Protein AF-A0A926Z5Y2-F1 (afdb_monomer_lite)

Organism: NCBI:txid2949581

Foldseek 3Di:
DEEEEEEQACVPCVVLVQVVVCVVCVVVVNNVYHYDYDVPPGQNADVSLLDPVNVVVVCVVPVVHAEYEYEHAPLVDPCSVVSQVVSQVVSQVVCCVPVVSSHHYHYDHDQAPSVLVVVVPDPDDDPPDDNVVRRVDDDPPVPPPD

Secondary structure (DSSP, 8-state):
-EEEEEES-HHHHHHHHHHHHHHHHHHTT-TT-EEEE--SS---SHHHHT-HHHHHHHHHHTTT-SEEEEEE--TT-TTHHHHHHHHHHHHHHHHHHHHTT-SEEEEEE-SS-HHHHHHHT-S---TT--HHHHHH----GGGG--

Structure (mmCIF, N/CA/C/O backbone):
data_AF-A0A926Z5Y2-F1
#
_entry.id   AF-A0A926Z5Y2-F1
#
loop_
_atom_site.group_PDB
_atom_site.id
_atom_site.type_symbol
_atom_site.label_atom_id
_atom_site.label_alt_id
_atom_site.label_comp_id
_atom_site.label_asym_id
_atom_site.label_entity_id
_atom_site.label_seq_id
_atom_site.pdbx_PDB_ins_code
_atom_site.Cartn_x
_atom_site.Cartn_y
_atom_site.Cartn_z
_atom_site.occupancy
_atom_site.B_iso_or_equiv
_atom_site.auth_seq_id
_atom_site.auth_comp_id
_atom_site.auth_asym_id
_atom_site.auth_atom_id
_atom_site.pdbx_PDB_model_num
ATOM 1 N N . MET A 1 1 ? -11.500 -7.508 8.741 1.00 94.62 1 MET A N 1
ATOM 2 C CA . MET A 1 1 ? -10.248 -6.752 8.590 1.00 94.62 1 MET A CA 1
ATOM 3 C C . MET A 1 1 ? -10.420 -5.817 7.415 1.00 94.62 1 MET A C 1
ATOM 5 O O . MET A 1 1 ? -10.716 -6.304 6.329 1.00 94.62 1 MET A O 1
ATOM 9 N N . ASN A 1 2 ? -10.301 -4.519 7.650 1.00 97.44 2 ASN A N 1
ATOM 10 C CA . ASN A 1 2 ? -10.403 -3.477 6.638 1.00 97.44 2 ASN A CA 1
ATOM 11 C C . ASN A 1 2 ? -8.996 -2.951 6.335 1.00 97.44 2 ASN A C 1
ATOM 13 O O . ASN A 1 2 ? -8.295 -2.514 7.249 1.00 97.44 2 ASN A O 1
ATOM 17 N N . VAL A 1 3 ? -8.593 -3.004 5.069 1.00 97.81 3 VAL A N 1
ATOM 18 C CA . VAL A 1 3 ? -7.285 -2.552 4.590 1.00 97.81 3 VAL A CA 1
ATOM 19 C C . VAL A 1 3 ? -7.502 -1.372 3.652 1.00 97.81 3 VAL A C 1
ATOM 21 O O . VAL A 1 3 ? -8.260 -1.489 2.689 1.00 97.81 3 VAL A O 1
ATOM 24 N N . LEU A 1 4 ? -6.850 -0.245 3.928 1.00 97.56 4 LEU A N 1
ATOM 25 C CA . LEU A 1 4 ? -6.824 0.905 3.031 1.00 97.56 4 LEU A CA 1
ATOM 26 C C . LEU A 1 4 ? -5.431 1.039 2.421 1.00 97.56 4 LEU A C 1
ATOM 28 O O . LEU A 1 4 ? -4.466 1.299 3.138 1.00 97.56 4 LEU A O 1
ATOM 32 N N . VAL A 1 5 ? -5.342 0.877 1.107 1.00 96.00 5 VAL A N 1
ATOM 33 C CA . VAL A 1 5 ? -4.116 1.065 0.329 1.00 96.00 5 VAL A CA 1
ATOM 34 C C . VAL A 1 5 ? -4.024 2.526 -0.090 1.00 96.00 5 VAL A C 1
ATOM 36 O O . VAL A 1 5 ? -4.969 3.063 -0.660 1.00 96.00 5 VAL A O 1
ATOM 39 N N . ILE A 1 6 ? -2.906 3.179 0.191 1.00 95.00 6 ILE A N 1
ATOM 40 C CA . ILE A 1 6 ? -2.631 4.570 -0.157 1.00 95.00 6 ILE A CA 1
ATOM 41 C C . ILE A 1 6 ? -1.551 4.542 -1.249 1.00 95.00 6 ILE A C 1
ATOM 43 O O . ILE A 1 6 ? -0.402 4.259 -0.924 1.00 95.00 6 ILE A O 1
ATOM 47 N N . PRO A 1 7 ? -1.902 4.754 -2.528 1.00 91.88 7 PRO A N 1
ATOM 48 C CA . PRO A 1 7 ? -0.930 4.845 -3.618 1.00 91.88 7 PRO A CA 1
ATOM 49 C C . PRO A 1 7 ? -0.296 6.235 -3.697 1.00 91.88 7 PRO A C 1
ATOM 51 O O . PRO A 1 7 ? -0.883 7.210 -3.220 1.00 91.88 7 PRO A O 1
ATOM 54 N N . GLU A 1 8 ? 0.846 6.355 -4.373 1.00 87.44 8 GLU A N 1
ATOM 55 C CA . GLU A 1 8 ? 1.390 7.664 -4.753 1.00 87.44 8 GLU A CA 1
ATOM 56 C C . GLU A 1 8 ? 0.481 8.406 -5.744 1.00 87.44 8 GLU A C 1
ATOM 58 O O . GLU A 1 8 ? 0.278 9.620 -5.613 1.00 87.44 8 GLU A O 1
ATOM 63 N N . ASP A 1 9 ? -0.114 7.680 -6.696 1.00 85.31 9 ASP A N 1
ATOM 64 C CA . ASP A 1 9 ? -1.089 8.210 -7.640 1.00 85.31 9 ASP A CA 1
ATOM 65 C C . ASP A 1 9 ? -2.129 7.153 -8.034 1.00 85.31 9 ASP A C 1
ATOM 67 O O . ASP A 1 9 ? -1.945 6.317 -8.918 1.00 85.31 9 ASP A O 1
ATOM 71 N N . PHE A 1 10 ? -3.301 7.222 -7.401 1.00 83.44 10 PHE A N 1
ATOM 72 C CA . PHE A 1 10 ? -4.352 6.227 -7.616 1.00 83.44 10 PHE A CA 1
ATOM 73 C C . PHE A 1 1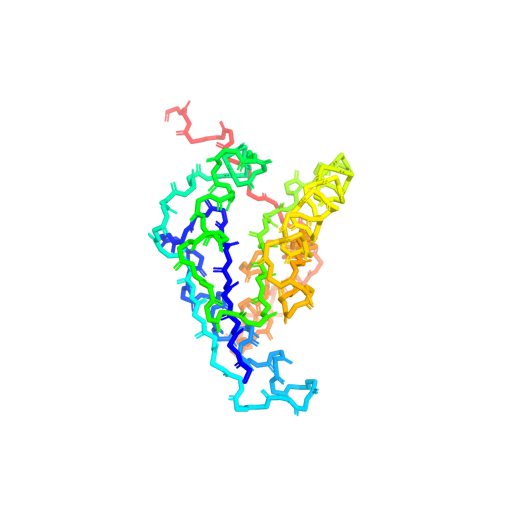0 ? -4.849 6.149 -9.067 1.00 83.44 10 PHE A C 1
ATOM 75 O O . PHE A 1 10 ?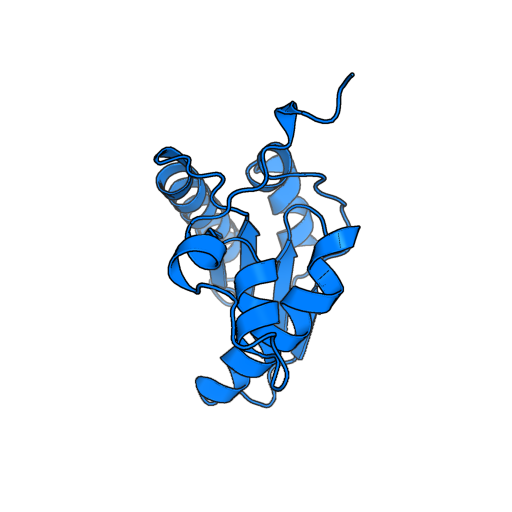 -5.436 5.132 -9.429 1.00 83.44 10 PHE A O 1
ATOM 82 N N . THR A 1 11 ? -4.670 7.189 -9.896 1.00 82.44 11 THR A N 1
ATOM 83 C CA . THR A 1 11 ? -5.182 7.177 -11.277 1.00 82.44 11 THR A CA 1
ATOM 84 C C . THR A 1 11 ? -4.574 6.064 -12.116 1.00 82.44 11 THR A C 1
ATOM 86 O O . THR A 1 11 ? -5.285 5.496 -12.943 1.00 82.44 11 THR A O 1
ATOM 89 N N . ASN A 1 12 ? -3.313 5.716 -11.861 1.00 75.25 12 ASN A N 1
ATOM 90 C CA . ASN A 1 12 ? -2.622 4.644 -12.570 1.00 75.25 12 ASN A CA 1
ATOM 91 C C . ASN A 1 12 ? -2.629 3.347 -11.749 1.00 75.25 12 ASN A C 1
ATOM 93 O O . ASN A 1 12 ? -2.878 2.269 -12.287 1.00 75.25 12 ASN A O 1
ATOM 97 N N . ASP A 1 13 ? -2.468 3.457 -10.428 1.00 80.94 13 ASP A N 1
ATOM 98 C CA . ASP A 1 13 ? -2.088 2.299 -9.614 1.00 80.94 13 ASP A CA 1
ATOM 99 C C . ASP A 1 13 ? -3.281 1.504 -9.075 1.00 80.94 13 ASP A C 1
ATOM 101 O O . ASP A 1 13 ? -3.153 0.324 -8.740 1.00 80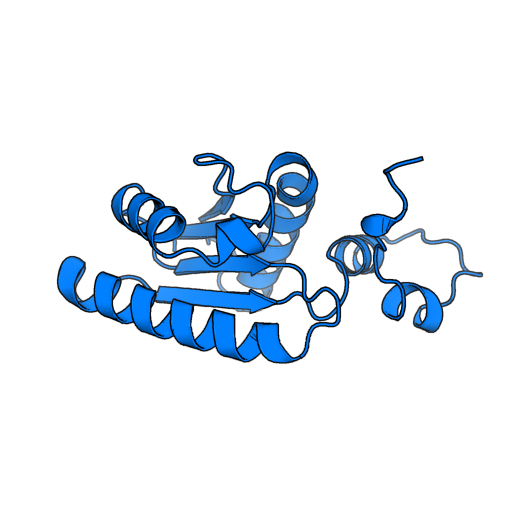.94 13 ASP A O 1
ATOM 105 N N . GLN A 1 14 ? -4.461 2.125 -8.959 1.00 81.69 14 GLN A N 1
ATOM 106 C CA . GLN A 1 14 ? -5.580 1.540 -8.205 1.00 81.69 14 GLN A CA 1
ATOM 107 C C . GLN A 1 14 ? -6.030 0.173 -8.739 1.00 81.69 14 GLN A C 1
ATOM 109 O O . GLN A 1 14 ? -6.327 -0.729 -7.953 1.00 81.69 14 GLN A O 1
ATOM 114 N N . ASN A 1 15 ? -6.038 0.009 -10.066 1.00 85.56 15 ASN A N 1
ATOM 115 C CA . ASN A 1 15 ? -6.509 -1.207 -10.729 1.00 85.56 15 ASN A CA 1
ATOM 116 C C . ASN A 1 15 ? -5.531 -2.375 -10.563 1.00 85.56 15 ASN A C 1
ATOM 118 O O . ASN A 1 15 ? -5.929 -3.528 -10.700 1.00 85.56 15 ASN A O 1
ATOM 122 N N . ALA A 1 16 ? -4.267 -2.081 -10.263 1.00 86.44 16 ALA A N 1
ATOM 123 C CA . ALA A 1 16 ? -3.235 -3.075 -10.020 1.00 86.44 16 ALA A CA 1
ATOM 124 C C . ALA A 1 16 ? -3.086 -3.375 -8.526 1.00 86.44 16 ALA A C 1
ATOM 126 O O . ALA A 1 16 ? -3.091 -4.536 -8.117 1.00 86.44 16 ALA A O 1
ATOM 127 N N . LEU A 1 17 ? -3.015 -2.336 -7.690 1.00 89.38 17 LEU A N 1
ATOM 128 C CA . LEU A 1 17 ? -2.795 -2.487 -6.255 1.00 89.38 17 LEU A CA 1
ATOM 129 C C . LEU A 1 17 ? -3.922 -3.251 -5.572 1.00 89.38 17 LEU A C 1
ATOM 131 O O . LEU A 1 17 ? -3.643 -4.127 -4.758 1.00 89.38 17 LEU A O 1
ATOM 135 N N . GLN A 1 18 ? -5.185 -2.957 -5.890 1.00 93.12 18 GLN A N 1
ATOM 136 C CA . GLN A 1 18 ? -6.295 -3.635 -5.225 1.00 93.12 18 GLN A CA 1
ATOM 137 C C . GLN A 1 18 ? -6.243 -5.167 -5.385 1.00 93.12 18 GLN A C 1
ATOM 139 O O . GLN A 1 18 ? -6.167 -5.841 -4.354 1.00 93.12 18 GLN A O 1
ATOM 144 N N . PRO A 1 19 ? -6.227 -5.744 -6.606 1.00 92.62 19 PRO A N 1
ATOM 145 C CA . PRO A 1 19 ? -6.208 -7.198 -6.762 1.00 92.62 19 PRO A CA 1
ATOM 146 C C . PRO A 1 19 ? -4.931 -7.842 -6.210 1.00 92.62 19 PRO A C 1
ATOM 148 O O . PRO A 1 19 ? -4.993 -8.946 -5.667 1.00 92.62 19 PRO A O 1
ATOM 151 N N . ILE A 1 20 ? -3.779 -7.164 -6.288 1.00 91.12 20 ILE A N 1
ATOM 152 C CA . ILE A 1 20 ? -2.532 -7.689 -5.716 1.00 91.12 20 ILE A CA 1
ATOM 153 C C . ILE A 1 20 ? -2.634 -7.778 -4.192 1.00 91.12 20 ILE A C 1
ATOM 155 O O . ILE A 1 20 ? -2.346 -8.827 -3.614 1.00 91.12 20 ILE A O 1
ATOM 159 N N . ILE A 1 21 ? -3.083 -6.710 -3.531 1.00 93.62 21 ILE A N 1
ATOM 160 C CA . ILE A 1 21 ? -3.223 -6.709 -2.076 1.00 93.62 21 ILE A CA 1
ATOM 161 C C . ILE A 1 21 ? -4.311 -7.694 -1.637 1.00 93.62 21 ILE A C 1
ATOM 163 O O . ILE A 1 21 ? -4.109 -8.405 -0.658 1.00 93.62 21 ILE A O 1
ATOM 167 N N . GLU A 1 22 ? -5.420 -7.832 -2.366 1.00 95.69 22 GLU A N 1
ATOM 168 C CA .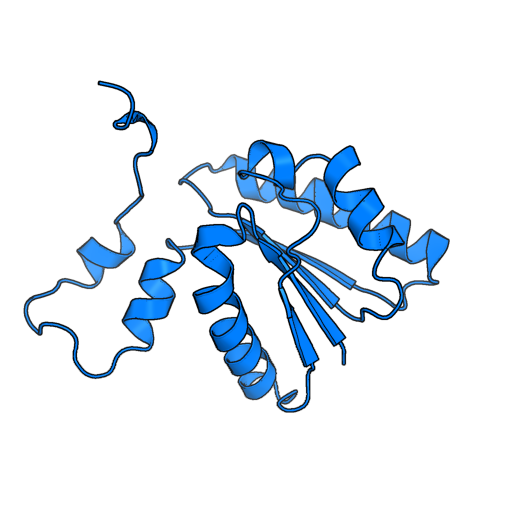 GLU A 1 22 ? -6.427 -8.871 -2.097 1.00 95.69 22 GLU A CA 1
ATOM 169 C C . GLU A 1 22 ? -5.823 -10.284 -2.150 1.00 95.69 22 GLU A C 1
ATOM 171 O O . GLU A 1 22 ? -6.023 -11.079 -1.223 1.00 95.69 22 GLU A O 1
ATOM 176 N N . ALA A 1 23 ? -5.016 -10.581 -3.174 1.00 94.19 23 ALA A N 1
ATOM 177 C CA . ALA A 1 23 ? -4.310 -11.854 -3.295 1.00 94.19 23 ALA A CA 1
ATOM 178 C C . ALA A 1 23 ? -3.285 -12.068 -2.164 1.00 94.19 23 ALA A C 1
ATOM 180 O O . ALA A 1 23 ? -3.204 -13.165 -1.605 1.00 94.19 23 ALA A O 1
ATOM 181 N N . MET A 1 24 ? -2.546 -11.025 -1.768 1.00 93.31 24 MET A N 1
ATOM 182 C CA . MET A 1 24 ? -1.627 -11.074 -0.624 1.00 93.31 24 MET A CA 1
ATOM 183 C C . MET A 1 24 ? -2.368 -11.332 0.690 1.00 93.31 24 MET A C 1
ATOM 185 O O . MET A 1 24 ? -1.949 -12.172 1.481 1.00 93.31 24 MET A O 1
ATOM 189 N N . MET A 1 25 ? -3.499 -10.661 0.929 1.00 96.56 25 MET A N 1
ATOM 190 C CA . MET A 1 25 ? -4.306 -10.897 2.127 1.00 96.56 25 MET A CA 1
ATOM 191 C C . MET A 1 25 ? -4.830 -12.337 2.163 1.00 96.56 25 MET A C 1
ATOM 193 O O . MET A 1 25 ? -4.825 -12.968 3.222 1.00 96.56 25 MET A O 1
ATOM 197 N N . ALA A 1 26 ? -5.247 -12.887 1.021 1.00 96.75 26 ALA A N 1
ATOM 198 C CA . ALA A 1 26 ? -5.645 -14.285 0.923 1.00 96.75 26 ALA A CA 1
ATOM 199 C C . ALA A 1 26 ? -4.488 -15.246 1.241 1.00 96.75 26 ALA A C 1
ATOM 201 O O . ALA A 1 26 ? -4.685 -16.175 2.029 1.00 96.75 26 ALA A O 1
ATOM 202 N N . SER A 1 27 ? -3.286 -15.000 0.706 1.00 96.25 27 SER A N 1
ATOM 203 C CA . SER A 1 27 ? -2.119 -15.871 0.912 1.00 96.25 27 SER A CA 1
ATOM 204 C C . SER A 1 27 ? -1.641 -15.908 2.368 1.00 96.25 27 SER A C 1
ATOM 206 O O . SER A 1 27 ? -1.210 -16.958 2.839 1.00 96.25 27 SER A O 1
ATOM 208 N N . ILE A 1 28 ? -1.809 -14.815 3.123 1.00 96.12 28 ILE A N 1
ATOM 209 C CA . ILE A 1 28 ? -1.504 -14.759 4.566 1.00 96.12 28 ILE A CA 1
ATOM 210 C C . ILE A 1 28 ? -2.672 -15.222 5.462 1.00 96.12 28 ILE A C 1
ATOM 212 O O . ILE A 1 28 ? -2.700 -14.946 6.664 1.00 96.12 28 ILE A O 1
ATOM 216 N N . GLY A 1 29 ? -3.671 -15.908 4.897 1.00 97.19 29 GLY A N 1
ATOM 217 C CA . GLY A 1 29 ? -4.787 -16.490 5.650 1.00 97.19 29 GLY A CA 1
ATOM 218 C C . GLY A 1 29 ? -5.888 -15.496 6.036 1.00 97.19 29 GLY A C 1
ATOM 219 O O . GLY A 1 29 ? -6.676 -15.759 6.949 1.00 97.19 29 GLY A O 1
ATOM 220 N N . LYS A 1 30 ? -5.980 -14.349 5.352 1.00 97.56 30 LYS A N 1
ATOM 221 C CA . LYS A 1 30 ? -7.032 -13.330 5.522 1.00 97.56 30 LYS A CA 1
ATOM 222 C C . LYS A 1 30 ? -7.846 -13.109 4.230 1.00 97.56 30 LYS A C 1
ATOM 224 O O . LYS A 1 30 ? -8.067 -11.961 3.849 1.00 97.56 30 LYS A O 1
ATOM 229 N N . PRO A 1 31 ? -8.403 -14.157 3.590 1.00 97.06 31 PRO A N 1
ATOM 230 C CA . PRO A 1 31 ? -9.105 -14.035 2.302 1.00 97.06 31 PRO A CA 1
ATOM 231 C C . PRO A 1 31 ? -10.398 -13.204 2.356 1.00 97.06 31 PRO A C 1
ATOM 233 O O . PRO A 1 31 ? -10.947 -12.844 1.325 1.00 97.06 31 PRO A O 1
ATOM 236 N N . LYS A 1 32 ? -10.911 -12.907 3.558 1.00 97.44 32 LYS A N 1
ATOM 237 C CA . LYS A 1 32 ? -12.100 -12.063 3.776 1.00 97.44 32 LYS A CA 1
ATOM 238 C C . LYS A 1 32 ? -11.747 -10.611 4.129 1.00 97.44 32 LYS A C 1
ATOM 240 O O . LYS A 1 32 ? -12.604 -9.884 4.636 1.00 97.44 32 LYS A O 1
ATOM 245 N N . ALA A 1 33 ? -10.484 -10.205 3.982 1.00 97.75 33 ALA A N 1
ATOM 246 C CA . ALA A 1 33 ? -10.095 -8.815 4.181 1.00 97.75 33 ALA A CA 1
ATOM 247 C C . ALA A 1 33 ? -10.785 -7.927 3.135 1.00 97.75 33 ALA A C 1
ATOM 249 O O . ALA A 1 33 ? -10.835 -8.271 1.960 1.00 97.75 33 ALA A O 1
ATOM 250 N N . LYS A 1 34 ? -11.328 -6.788 3.569 1.00 97.69 34 LYS A N 1
ATOM 251 C CA . LYS A 1 34 ? -11.905 -5.784 2.673 1.00 97.69 34 LYS A CA 1
ATOM 252 C C . LYS A 1 34 ? -10.802 -4.807 2.299 1.00 97.69 34 LYS A C 1
ATOM 254 O O . LYS A 1 34 ? -10.410 -4.002 3.144 1.00 97.69 34 LYS A O 1
ATOM 259 N N . VAL A 1 35 ? -10.294 -4.911 1.079 1.00 97.19 35 VAL A N 1
ATOM 260 C CA . VAL A 1 35 ? -9.260 -4.019 0.550 1.00 97.19 35 VAL A CA 1
ATOM 261 C C . VAL A 1 35 ? -9.937 -2.870 -0.189 1.00 97.19 35 VAL A C 1
ATOM 263 O O . VAL A 1 35 ? -10.874 -3.078 -0.954 1.00 97.19 35 VAL A O 1
ATOM 266 N N . LYS A 1 36 ? -9.487 -1.644 0.066 1.00 96.50 36 LYS A N 1
ATOM 267 C CA . LYS A 1 36 ? -9.923 -0.448 -0.656 1.00 96.50 36 LYS A CA 1
ATOM 268 C C . LYS A 1 36 ? -8.712 0.415 -0.977 1.00 96.50 36 LYS A C 1
ATOM 270 O O . LYS A 1 36 ? -7.832 0.561 -0.136 1.00 96.50 36 LYS A O 1
ATOM 275 N N . VAL A 1 37 ? -8.693 1.025 -2.155 1.00 95.25 37 VAL A N 1
ATOM 276 C CA . VAL A 1 37 ? -7.687 2.029 -2.521 1.00 95.25 37 VAL A CA 1
ATOM 277 C C . VAL A 1 37 ? -8.172 3.421 -2.107 1.00 95.25 37 VAL A C 1
ATOM 279 O O . VAL A 1 37 ? -9.348 3.762 -2.257 1.00 95.25 37 VAL A O 1
ATOM 282 N N . CYS A 1 38 ? -7.276 4.223 -1.542 1.00 94.62 38 CYS A N 1
ATOM 283 C CA . CYS A 1 38 ? -7.512 5.613 -1.195 1.00 94.62 38 CYS A CA 1
ATOM 284 C C . CYS A 1 38 ? -7.459 6.470 -2.463 1.00 94.62 38 CYS A C 1
ATOM 286 O O . CYS A 1 38 ? -6.394 6.673 -3.039 1.00 94.62 38 CYS A O 1
ATOM 288 N N . THR A 1 39 ? -8.613 6.991 -2.872 1.00 91.62 39 THR A N 1
ATOM 289 C CA . THR A 1 39 ? -8.761 7.856 -4.055 1.00 91.62 39 THR A CA 1
ATOM 290 C C . THR A 1 39 ? -8.943 9.335 -3.698 1.00 91.62 39 THR A C 1
ATOM 292 O O . THR A 1 39 ? -9.055 10.179 -4.580 1.00 91.62 39 THR A O 1
ATOM 295 N N . ASP A 1 40 ? -9.020 9.665 -2.405 1.00 88.81 40 ASP A N 1
ATOM 296 C CA . ASP A 1 40 ? -9.189 11.035 -1.916 1.00 88.81 40 ASP A CA 1
ATOM 297 C C . ASP A 1 40 ? -8.491 11.209 -0.550 1.00 88.81 40 ASP A C 1
ATOM 299 O O . ASP A 1 40 ? -8.892 10.542 0.421 1.00 88.81 40 ASP A O 1
ATOM 303 N N . PRO A 1 41 ? -7.476 12.095 -0.451 1.00 88.12 41 PRO A N 1
ATOM 304 C CA . PRO A 1 41 ? -6.998 13.025 -1.479 1.00 88.12 41 PRO A CA 1
ATOM 305 C C . PRO A 1 41 ? -6.123 12.352 -2.542 1.00 88.12 41 PRO A C 1
ATOM 307 O O . PRO A 1 41 ? -5.490 11.328 -2.288 1.00 88.12 41 PRO A O 1
ATOM 310 N N . ARG A 1 42 ? -6.033 12.975 -3.724 1.00 87.62 42 ARG A N 1
ATOM 311 C CA . ARG A 1 42 ? -4.983 12.650 -4.697 1.00 87.62 42 ARG A CA 1
ATOM 312 C C . ARG A 1 42 ? -3.643 13.143 -4.155 1.00 87.62 42 ARG A C 1
ATOM 314 O O . ARG A 1 42 ? -3.498 14.337 -3.891 1.00 87.62 42 ARG A O 1
ATOM 321 N N . LEU A 1 43 ? -2.685 12.233 -3.987 1.00 88.00 43 LEU A N 1
ATOM 322 C CA . LEU A 1 43 ? -1.331 12.579 -3.555 1.00 88.00 43 LEU A CA 1
ATOM 323 C C . LEU A 1 43 ? -0.527 13.133 -4.738 1.00 88.00 43 LEU A C 1
ATOM 325 O O . LEU A 1 43 ? -0.008 14.237 -4.629 1.00 88.00 43 LEU A O 1
ATOM 329 N N . GLY A 1 44 ? -0.545 12.467 -5.895 1.00 81.19 44 GLY A N 1
ATOM 330 C CA . GLY A 1 44 ? 0.075 12.986 -7.121 1.00 81.19 44 GLY A CA 1
ATOM 331 C C . GLY A 1 44 ? 1.594 12.815 -7.138 1.00 81.19 44 GLY A C 1
ATOM 332 O O . GLY A 1 44 ? 2.302 13.672 -7.663 1.00 81.19 44 GLY A O 1
ATOM 333 N N . GLY A 1 45 ? 2.083 11.736 -6.523 1.00 85.19 45 GLY A N 1
ATOM 334 C CA . GLY A 1 45 ? 3.487 11.333 -6.521 1.00 85.19 45 GLY A CA 1
ATOM 335 C C . GLY A 1 45 ? 4.089 11.175 -5.125 1.00 85.19 45 GLY A C 1
ATOM 336 O O . GLY A 1 45 ? 3.556 11.656 -4.116 1.00 85.19 45 GLY A O 1
ATOM 337 N N . VAL A 1 46 ? 5.253 10.520 -5.081 1.00 84.94 46 VAL A N 1
ATOM 338 C CA . VAL A 1 46 ? 5.985 10.193 -3.847 1.00 84.94 46 VAL A CA 1
ATOM 339 C C . VAL A 1 46 ? 6.177 11.403 -2.934 1.00 84.94 46 VAL A C 1
ATOM 341 O O . VAL A 1 46 ? 5.943 11.311 -1.731 1.00 84.94 46 VAL A O 1
ATOM 344 N N . GLU A 1 47 ? 6.597 12.552 -3.472 1.00 85.94 47 GLU A N 1
ATOM 345 C CA . GLU A 1 47 ? 6.903 13.732 -2.649 1.00 85.94 47 GLU A CA 1
ATOM 346 C C . GLU A 1 47 ? 5.703 14.210 -1.832 1.00 85.94 47 GLU A C 1
ATOM 348 O O . GLU A 1 47 ? 5.863 14.770 -0.750 1.00 85.94 47 GLU A O 1
ATOM 353 N N . GLN A 1 48 ? 4.491 14.001 -2.343 1.00 89.44 48 GLN A N 1
ATOM 354 C CA . GLN A 1 48 ? 3.260 14.316 -1.629 1.00 89.44 48 GLN A CA 1
ATOM 355 C C . GLN A 1 48 ? 2.849 13.167 -0.708 1.00 89.44 48 GLN A C 1
ATOM 357 O O . GLN A 1 48 ? 2.374 13.416 0.396 1.00 89.44 48 GLN A O 1
ATOM 362 N N . ALA A 1 49 ? 3.079 11.920 -1.120 1.00 90.06 49 ALA A N 1
ATOM 363 C CA . ALA A 1 49 ? 2.806 10.730 -0.322 1.00 90.06 49 ALA A CA 1
ATOM 364 C C . ALA A 1 49 ? 3.655 10.639 0.959 1.00 90.06 49 ALA A C 1
ATOM 366 O O . ALA A 1 49 ? 3.219 10.068 1.957 1.00 90.06 49 ALA A O 1
ATOM 367 N N . LEU A 1 50 ? 4.843 11.249 0.965 1.00 91.75 50 LEU A N 1
ATOM 368 C CA . LEU A 1 50 ? 5.726 11.290 2.133 1.00 91.75 50 LEU A CA 1
ATOM 369 C C . LEU A 1 50 ? 5.418 12.438 3.111 1.00 91.75 50 LEU A C 1
ATOM 371 O O . LEU A 1 50 ? 5.955 12.471 4.221 1.00 91.75 50 LEU A O 1
ATOM 375 N N . LYS A 1 51 ? 4.549 13.381 2.731 1.00 93.88 51 LYS A N 1
ATOM 376 C CA . LYS A 1 51 ? 4.215 14.557 3.542 1.00 93.88 51 LYS A CA 1
ATOM 377 C C . LYS A 1 51 ? 3.199 14.225 4.625 1.00 93.88 51 LYS A C 1
ATOM 379 O O . LYS A 1 51 ? 2.092 13.753 4.358 1.00 93.88 51 LYS A O 1
ATOM 384 N N . TRP A 1 52 ? 3.540 14.542 5.871 1.00 95.88 52 TRP A N 1
ATOM 385 C CA . TRP A 1 52 ? 2.672 14.274 7.018 1.00 95.88 52 TRP A CA 1
ATOM 386 C C . TRP A 1 52 ? 1.320 14.990 6.910 1.00 95.88 52 TRP A C 1
ATOM 388 O O . TRP A 1 52 ? 0.282 14.398 7.188 1.00 95.88 52 TRP A O 1
ATOM 398 N N . GLU A 1 53 ? 1.325 16.236 6.445 1.00 95.31 53 GLU A N 1
ATOM 399 C CA . GLU A 1 53 ? 0.138 17.059 6.213 1.00 95.31 53 GLU A CA 1
ATOM 400 C C . GLU A 1 53 ? -0.817 16.475 5.160 1.00 95.31 53 GLU A C 1
ATOM 402 O O . GLU A 1 53 ? -1.986 16.854 5.115 1.00 95.31 53 GLU A O 1
ATOM 407 N N . LYS A 1 54 ? -0.343 15.537 4.330 1.00 95.38 54 LYS A N 1
ATOM 408 C CA . LYS A 1 54 ? -1.171 14.785 3.380 1.00 95.38 54 LYS A CA 1
ATOM 409 C C . LYS A 1 54 ? -1.666 13.465 3.961 1.00 95.38 54 LYS A C 1
ATOM 411 O O . LYS A 1 54 ? -2.814 13.095 3.727 1.00 95.38 54 LYS A O 1
ATOM 416 N N . ILE A 1 55 ? -0.836 12.781 4.747 1.00 95.88 55 ILE A N 1
ATOM 417 C CA . ILE A 1 55 ? -1.168 11.483 5.348 1.00 95.88 55 ILE A CA 1
ATOM 418 C C . ILE A 1 55 ? -2.123 11.619 6.534 1.00 95.88 55 ILE A C 1
ATOM 420 O O . ILE A 1 55 ? -3.102 10.881 6.611 1.00 95.88 55 ILE A O 1
ATOM 424 N N . GLN A 1 56 ? -1.890 12.566 7.444 1.00 96.06 56 GLN A N 1
ATOM 425 C CA . GLN A 1 56 ? -2.702 12.707 8.656 1.00 96.06 56 GLN A CA 1
ATOM 426 C C . GLN A 1 56 ? -4.210 12.843 8.359 1.00 96.06 56 GLN A C 1
ATOM 428 O O . GLN A 1 56 ? -4.985 12.098 8.963 1.00 96.06 56 GLN A O 1
ATOM 433 N N . PRO A 1 57 ? -4.659 13.685 7.403 1.00 95.62 57 PRO A N 1
ATOM 434 C CA . PRO A 1 57 ? -6.081 13.780 7.070 1.00 95.62 57 PRO A CA 1
ATOM 435 C C . PRO A 1 57 ? -6.698 12.463 6.574 1.00 95.62 57 PRO A C 1
ATOM 437 O O . PRO A 1 57 ? -7.880 12.216 6.810 1.00 95.62 57 PRO A O 1
ATOM 440 N N . ILE A 1 58 ? -5.918 11.597 5.913 1.00 95.69 58 ILE A N 1
ATOM 441 C CA . ILE A 1 58 ? -6.368 10.259 5.491 1.00 95.69 58 ILE A CA 1
ATOM 442 C C . ILE A 1 58 ? -6.610 9.389 6.725 1.00 95.69 58 ILE A C 1
ATOM 444 O O . ILE A 1 58 ? -7.677 8.791 6.866 1.00 95.69 58 ILE A O 1
ATOM 448 N N . LEU A 1 59 ? -5.652 9.357 7.653 1.00 95.31 59 LEU A N 1
ATOM 449 C CA . LEU A 1 59 ? -5.775 8.587 8.895 1.00 95.31 59 LEU A CA 1
ATOM 450 C C . LEU A 1 59 ? -6.969 9.048 9.742 1.00 95.31 59 LEU A C 1
ATOM 452 O O . LEU A 1 59 ? -7.627 8.234 10.390 1.00 95.31 59 LEU A O 1
ATOM 456 N N . ASP A 1 60 ? -7.271 10.345 9.711 1.00 93.69 60 ASP A N 1
ATOM 457 C CA . ASP A 1 60 ? -8.436 10.926 10.375 1.00 93.69 60 ASP A CA 1
ATOM 458 C C . ASP A 1 60 ? -9.758 10.541 9.718 1.00 93.69 60 ASP A C 1
ATOM 460 O O . ASP A 1 60 ? -10.721 10.186 10.401 1.00 93.69 60 ASP A O 1
ATOM 464 N N . ARG A 1 61 ? -9.805 10.586 8.387 1.00 93.81 61 ARG A N 1
ATOM 465 C CA . ARG A 1 61 ? -11.016 10.313 7.612 1.00 93.81 61 ARG A CA 1
ATOM 466 C C . ARG A 1 61 ? -11.444 8.848 7.687 1.00 93.81 61 ARG A C 1
ATOM 468 O O . ARG A 1 61 ? -12.638 8.563 7.738 1.00 93.81 61 ARG A O 1
ATOM 475 N N . TYR A 1 62 ? -10.495 7.915 7.691 1.00 91.81 62 TYR A N 1
ATOM 476 C CA . TYR A 1 62 ? -10.768 6.481 7.562 1.00 91.81 62 TYR A CA 1
ATOM 477 C C . TYR A 1 62 ? -10.632 5.721 8.894 1.00 91.81 62 TYR A C 1
ATOM 479 O O . TYR A 1 62 ? -9.927 4.720 9.001 1.00 91.81 62 TYR A O 1
ATOM 487 N N . ASN A 1 63 ? -11.355 6.161 9.925 1.00 84.12 63 ASN A N 1
ATOM 488 C CA . ASN A 1 63 ? -11.236 5.640 11.296 1.00 84.12 63 ASN A CA 1
ATOM 489 C C . ASN A 1 63 ? -11.657 4.162 11.507 1.00 84.12 63 ASN A C 1
ATOM 491 O O . ASN A 1 63 ? -11.307 3.574 12.531 1.00 84.12 63 ASN A O 1
ATOM 495 N N . MET A 1 64 ? -12.369 3.542 10.555 1.00 90.44 64 MET A N 1
ATOM 496 C CA . MET A 1 64 ? -12.784 2.124 10.593 1.00 90.44 64 MET A CA 1
ATOM 497 C C . MET A 1 64 ? -11.781 1.159 9.936 1.00 90.44 64 MET A C 1
ATOM 499 O O . MET A 1 64 ? -12.048 -0.041 9.829 1.00 90.44 64 MET A O 1
ATOM 503 N N . VAL A 1 65 ? -10.641 1.661 9.467 1.00 95.56 65 VAL A N 1
ATOM 504 C CA . VAL A 1 65 ? -9.565 0.847 8.888 1.00 95.56 65 VAL A CA 1
ATOM 505 C C . VAL A 1 65 ? -8.805 0.124 9.998 1.00 95.56 65 VAL A C 1
ATOM 507 O O . VAL A 1 65 ? -8.658 0.660 11.091 1.00 95.56 65 VAL A O 1
ATOM 510 N N . ASP A 1 66 ? -8.350 -1.099 9.734 1.00 96.25 66 ASP A N 1
ATOM 511 C CA . ASP A 1 66 ? -7.479 -1.850 10.647 1.00 96.25 66 ASP A CA 1
ATOM 512 C C . ASP A 1 66 ? -6.009 -1.738 10.210 1.00 96.25 66 ASP A C 1
ATOM 514 O O . ASP A 1 66 ? -5.115 -1.655 11.051 1.00 96.25 66 ASP A O 1
ATOM 518 N N . ILE A 1 67 ? -5.757 -1.704 8.895 1.00 97.00 67 ILE A N 1
ATOM 519 C CA . ILE A 1 67 ? -4.421 -1.553 8.306 1.00 97.00 67 ILE A CA 1
ATOM 520 C C . ILE A 1 67 ? -4.448 -0.476 7.223 1.00 97.00 67 ILE A C 1
ATOM 522 O O . ILE A 1 67 ? -5.159 -0.600 6.229 1.00 97.00 67 ILE A O 1
ATOM 526 N N . PHE A 1 68 ? -3.628 0.550 7.400 1.00 97.44 68 PHE A N 1
ATOM 527 C CA . PHE A 1 68 ? -3.240 1.482 6.353 1.00 97.44 68 PHE A CA 1
ATOM 528 C C . PHE A 1 68 ? -1.946 0.985 5.713 1.00 97.44 68 PHE A C 1
ATOM 530 O O . PHE A 1 68 ? -0.968 0.745 6.423 1.00 97.44 68 PHE A O 1
ATOM 537 N N . LEU A 1 69 ? -1.945 0.833 4.392 1.00 96.50 69 LEU A N 1
ATOM 538 C CA . LEU A 1 69 ? -0.786 0.409 3.616 1.00 96.50 69 LEU A CA 1
ATOM 539 C C . LEU A 1 69 ? -0.417 1.513 2.625 1.00 96.50 69 LEU A C 1
ATOM 541 O O . LEU A 1 69 ? -1.094 1.675 1.616 1.00 96.50 69 LEU A O 1
ATOM 545 N N . LEU A 1 70 ? 0.631 2.278 2.917 1.00 95.25 70 LEU A N 1
ATOM 546 C CA . LEU A 1 70 ? 1.217 3.223 1.972 1.00 95.25 70 LEU A CA 1
ATOM 547 C C . LEU A 1 70 ? 2.147 2.461 1.024 1.00 95.25 70 LEU A C 1
ATOM 549 O O . LEU A 1 70 ? 3.138 1.883 1.470 1.00 95.25 70 LEU A O 1
ATOM 553 N N . CYS A 1 71 ? 1.820 2.477 -0.265 1.00 90.56 71 CYS A N 1
ATOM 554 C CA . CYS A 1 71 ? 2.641 1.928 -1.337 1.00 90.56 71 CYS A CA 1
ATOM 555 C C . CYS A 1 71 ? 3.207 3.092 -2.148 1.00 90.56 71 CYS A C 1
ATOM 557 O O . CYS A 1 71 ? 2.448 3.866 -2.728 1.00 90.56 71 CYS A O 1
ATOM 559 N N . VAL A 1 72 ? 4.530 3.210 -2.172 1.00 87.50 72 VAL A N 1
ATOM 560 C CA . VAL A 1 72 ? 5.243 4.162 -3.033 1.00 87.50 72 VAL A CA 1
ATOM 561 C C . VAL A 1 72 ? 6.191 3.405 -3.947 1.00 87.50 72 VA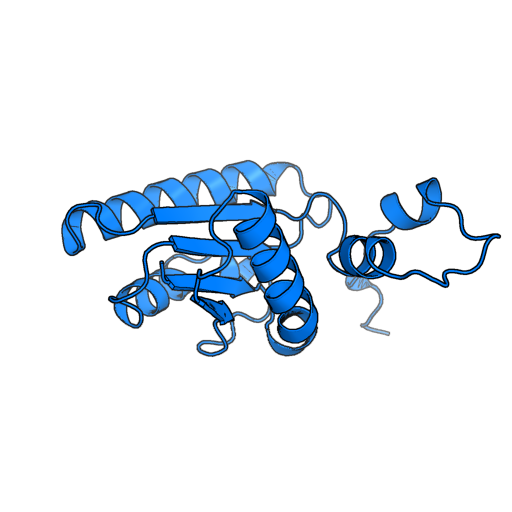L A C 1
ATOM 563 O O . VAL A 1 72 ? 6.690 2.340 -3.569 1.00 87.50 72 VAL A O 1
ATOM 566 N N . ASP A 1 73 ? 6.512 3.964 -5.105 1.00 79.19 73 ASP A N 1
ATOM 567 C CA . ASP A 1 73 ? 7.601 3.415 -5.905 1.00 79.19 73 ASP A CA 1
ATOM 568 C C . ASP A 1 73 ? 8.932 3.600 -5.159 1.00 79.19 73 ASP A C 1
ATOM 570 O O . ASP A 1 73 ? 9.039 4.372 -4.198 1.00 79.19 73 ASP A O 1
ATOM 574 N N . ARG A 1 74 ? 9.970 2.832 -5.504 1.00 73.00 74 ARG A N 1
ATOM 575 C CA . ARG A 1 74 ? 11.312 3.031 -4.919 1.00 73.00 74 ARG A CA 1
ATOM 576 C C . ARG A 1 74 ? 12.114 4.084 -5.683 1.00 73.00 74 ARG A C 1
ATOM 578 O O . ARG A 1 74 ? 13.011 4.688 -5.093 1.00 73.00 74 ARG A O 1
ATOM 585 N N . ASP A 1 75 ? 11.833 4.267 -6.974 1.00 73.44 75 ASP A N 1
ATOM 586 C CA . ASP A 1 75 ? 12.582 5.112 -7.923 1.00 73.44 75 ASP A CA 1
ATOM 587 C C . ASP A 1 75 ? 14.107 4.908 -7.865 1.00 73.44 75 ASP A C 1
ATOM 589 O O . ASP A 1 75 ? 14.886 5.839 -8.059 1.00 73.44 75 ASP A O 1
ATOM 593 N N . GLY A 1 76 ? 14.562 3.722 -7.447 1.00 67.19 76 GLY A N 1
ATOM 594 C CA . GLY A 1 76 ? 15.976 3.456 -7.177 1.00 67.19 76 GLY A CA 1
ATOM 595 C C . GLY A 1 76 ? 16.623 4.307 -6.065 1.00 67.19 76 GLY A C 1
ATOM 596 O O . GLY A 1 76 ? 17.829 4.181 -5.859 1.00 67.19 76 GLY A O 1
ATOM 597 N N . LYS A 1 77 ? 15.883 5.138 -5.310 1.00 77.62 77 LYS A N 1
ATOM 598 C CA . LYS A 1 77 ? 16.446 6.054 -4.297 1.00 77.62 77 LYS A CA 1
ATOM 599 C C . LYS A 1 77 ? 16.731 5.331 -2.971 1.00 77.62 77 LYS A C 1
ATOM 601 O O . LYS A 1 77 ? 15.791 4.900 -2.298 1.00 77.62 77 LYS A O 1
ATOM 606 N N . PRO A 1 78 ? 17.997 5.230 -2.512 1.00 74.25 78 PRO A N 1
ATOM 607 C CA . PRO A 1 78 ? 18.321 4.545 -1.255 1.00 74.25 78 PRO A CA 1
ATOM 608 C C . PRO A 1 78 ? 17.722 5.212 -0.006 1.00 74.25 78 PRO A C 1
ATOM 610 O O . PRO A 1 78 ? 17.408 4.517 0.958 1.00 74.25 78 PRO A O 1
ATOM 613 N N . SER A 1 79 ? 17.522 6.537 -0.024 1.00 83.44 79 SER A N 1
ATOM 614 C CA . SER A 1 79 ? 16.947 7.290 1.105 1.00 83.44 79 SER A CA 1
ATOM 615 C C . SER A 1 79 ? 15.472 6.975 1.364 1.00 83.44 79 SER A C 1
ATOM 617 O O . SER A 1 79 ? 15.001 7.162 2.486 1.00 83.44 79 SER A O 1
ATOM 619 N N . ARG A 1 80 ? 14.757 6.436 0.364 1.00 86.31 80 ARG A N 1
ATOM 620 C CA . ARG A 1 80 ? 13.308 6.195 0.412 1.00 86.31 80 ARG A CA 1
ATOM 621 C C . ARG A 1 80 ? 12.892 5.358 1.619 1.00 86.31 80 ARG A C 1
ATOM 623 O O . ARG A 1 80 ? 11.881 5.647 2.248 1.00 86.31 80 ARG A O 1
ATOM 630 N N . ARG A 1 81 ? 13.686 4.343 1.985 1.00 89.00 81 ARG A N 1
ATOM 631 C CA . ARG A 1 81 ? 13.377 3.493 3.145 1.00 89.00 81 ARG A CA 1
ATOM 632 C C . ARG A 1 81 ? 13.386 4.288 4.449 1.00 89.00 81 ARG A C 1
ATOM 634 O O . ARG A 1 81 ? 12.464 4.146 5.244 1.00 89.00 81 ARG A O 1
ATOM 641 N N . ALA A 1 82 ? 14.387 5.143 4.649 1.00 90.31 82 ALA A N 1
ATOM 642 C CA . ALA A 1 82 ? 14.502 5.938 5.868 1.00 90.31 82 ALA A CA 1
ATOM 643 C C . ALA A 1 82 ? 13.357 6.960 5.999 1.00 90.31 82 ALA A C 1
ATOM 645 O O . ALA A 1 82 ? 12.830 7.159 7.094 1.00 90.31 82 ALA A O 1
ATOM 646 N N . GLU A 1 83 ? 12.936 7.568 4.885 1.00 92.00 83 GLU A N 1
ATOM 647 C CA . GLU A 1 83 ? 11.778 8.473 4.830 1.00 92.00 83 GLU A CA 1
ATOM 648 C C . GLU A 1 83 ? 10.480 7.743 5.216 1.00 92.00 83 GLU A C 1
ATOM 650 O O . GLU A 1 83 ? 9.727 8.216 6.072 1.00 92.00 83 GLU A O 1
ATOM 655 N N . LEU A 1 84 ? 10.256 6.549 4.654 1.00 93.06 84 LEU A N 1
ATOM 656 C CA . LEU A 1 84 ? 9.105 5.702 4.978 1.00 93.06 84 LEU A CA 1
ATOM 657 C C . LEU A 1 84 ? 9.127 5.216 6.431 1.00 93.06 84 LEU A C 1
ATOM 659 O O . LEU A 1 84 ? 8.080 5.194 7.078 1.00 93.06 84 LEU A O 1
ATOM 663 N N . ASP A 1 85 ? 10.295 4.874 6.977 1.00 93.94 85 ASP A N 1
ATOM 664 C CA . ASP A 1 85 ? 10.440 4.481 8.383 1.00 93.94 85 ASP A CA 1
ATOM 665 C C . ASP A 1 85 ? 10.075 5.628 9.327 1.00 93.94 85 ASP A C 1
ATOM 667 O O . ASP A 1 85 ? 9.378 5.425 10.327 1.00 93.94 85 ASP A O 1
ATOM 671 N N . HIS A 1 86 ? 10.526 6.845 9.014 1.00 95.25 86 HIS A N 1
ATOM 672 C CA . HIS A 1 86 ? 10.186 8.030 9.792 1.00 95.25 86 HIS A CA 1
ATOM 673 C C . HIS A 1 86 ? 8.679 8.305 9.751 1.00 95.25 86 HIS A C 1
ATOM 675 O O . HIS A 1 86 ? 8.047 8.485 10.798 1.00 95.25 86 HIS A O 1
ATOM 681 N N . LEU A 1 87 ? 8.089 8.278 8.554 1.00 96.00 87 LEU A N 1
ATOM 682 C CA . LEU A 1 87 ? 6.657 8.478 8.366 1.00 96.00 87 LEU A CA 1
ATOM 683 C C . LEU A 1 87 ? 5.833 7.397 9.074 1.00 96.00 87 LEU A C 1
ATOM 685 O O . LEU A 1 87 ? 4.858 7.720 9.748 1.00 96.00 87 LEU A O 1
ATOM 689 N N . THR A 1 88 ? 6.258 6.135 8.990 1.00 96.81 88 THR A N 1
ATOM 690 C CA . THR A 1 88 ? 5.603 5.001 9.654 1.00 96.81 88 THR A CA 1
ATOM 691 C C . THR A 1 88 ? 5.572 5.186 11.161 1.00 96.81 88 THR A C 1
ATOM 693 O O . THR A 1 88 ? 4.516 5.040 11.773 1.00 96.81 88 THR A O 1
ATOM 696 N N . LYS A 1 89 ? 6.701 5.571 11.770 1.00 96.88 89 LYS A N 1
ATOM 697 C CA . LYS A 1 89 ? 6.760 5.859 13.210 1.00 96.88 89 LYS A CA 1
ATOM 698 C C . LYS A 1 89 ? 5.807 6.989 13.584 1.00 96.88 89 LYS A C 1
ATOM 700 O O . LYS A 1 89 ? 5.021 6.836 14.513 1.00 96.88 89 LYS A O 1
ATOM 705 N N . LYS A 1 90 ? 5.831 8.095 12.833 1.00 97.44 90 LYS A N 1
ATOM 706 C CA . LYS A 1 90 ? 4.967 9.255 13.086 1.00 97.44 90 LYS A CA 1
ATOM 707 C C . LYS A 1 90 ? 3.479 8.904 12.975 1.00 97.44 90 LYS A C 1
ATOM 709 O O . LYS A 1 90 ? 2.705 9.228 13.873 1.00 97.44 90 LYS A O 1
ATOM 714 N N . ALA A 1 91 ? 3.093 8.195 11.915 1.00 96.56 91 ALA A N 1
ATOM 715 C CA . ALA A 1 91 ? 1.729 7.726 11.695 1.00 96.56 91 ALA A CA 1
ATOM 716 C C . ALA A 1 91 ? 1.279 6.740 12.778 1.00 96.56 91 ALA A C 1
ATOM 718 O O . ALA A 1 91 ? 0.174 6.862 13.305 1.00 96.56 91 ALA A O 1
ATOM 719 N N . GLN A 1 92 ? 2.136 5.790 13.156 1.00 96.62 92 GLN A N 1
ATOM 720 C CA . GLN A 1 92 ? 1.802 4.808 14.181 1.00 96.62 92 GLN A CA 1
ATOM 721 C C . GLN A 1 92 ? 1.653 5.447 15.568 1.00 96.62 92 GLN A C 1
ATOM 723 O O . GLN A 1 92 ? 0.746 5.052 16.302 1.00 96.62 92 GLN A O 1
ATOM 728 N N . SER A 1 93 ? 2.474 6.444 15.922 1.00 96.56 93 SER A N 1
ATOM 729 C CA . SER A 1 93 ? 2.288 7.225 17.154 1.00 96.56 93 SER A CA 1
ATOM 730 C C . SER A 1 93 ? 0.937 7.936 17.154 1.00 96.56 93 SER A C 1
ATOM 732 O O . SER A 1 93 ? 0.148 7.745 18.072 1.00 96.56 93 SER A O 1
ATOM 734 N N . PHE A 1 94 ? 0.604 8.642 16.069 1.00 95.75 94 PHE A N 1
ATOM 735 C CA . PHE A 1 94 ? -0.692 9.308 15.923 1.00 95.75 94 PHE A CA 1
ATOM 736 C C . PHE A 1 94 ? -1.884 8.348 16.075 1.00 95.75 94 PHE A C 1
ATOM 738 O O . PHE A 1 94 ? -2.836 8.633 16.801 1.00 95.75 94 PHE A O 1
ATOM 745 N N . LEU A 1 95 ? -1.831 7.184 15.417 1.00 94.81 95 LEU A N 1
ATOM 746 C CA . LEU A 1 95 ? -2.877 6.162 15.523 1.00 94.81 95 LEU A CA 1
ATOM 747 C C . LEU A 1 95 ? -2.952 5.551 16.929 1.00 94.81 95 LEU A C 1
ATOM 749 O O . LEU A 1 95 ? -4.033 5.164 17.374 1.00 94.81 95 LEU A O 1
ATOM 753 N N . THR A 1 96 ? -1.822 5.455 17.628 1.00 94.31 96 THR A N 1
ATOM 754 C CA . THR A 1 96 ? -1.764 4.966 19.009 1.00 94.31 96 THR A CA 1
ATOM 755 C C . THR A 1 96 ? -2.445 5.946 19.952 1.00 94.31 96 THR A C 1
ATOM 757 O O . THR A 1 96 ? -3.345 5.538 20.684 1.00 94.31 96 THR A O 1
ATOM 760 N N . ASP A 1 97 ? -2.091 7.227 19.867 1.00 94.56 97 ASP A N 1
ATOM 761 C CA . ASP A 1 97 ? -2.643 8.279 20.722 1.00 94.56 97 ASP A CA 1
ATOM 762 C C . ASP A 1 97 ? -4.147 8.462 20.485 1.00 94.56 97 ASP A C 1
ATOM 764 O O . ASP A 1 97 ? -4.928 8.583 21.428 1.00 94.56 97 ASP A O 1
ATOM 768 N N . LYS A 1 98 ? -4.575 8.439 19.217 1.00 92.75 98 LYS A N 1
ATOM 769 C CA . LYS A 1 98 ? -5.965 8.723 18.844 1.00 92.75 98 LYS A CA 1
ATOM 770 C C . LYS A 1 98 ? -6.894 7.512 18.920 1.00 92.75 98 LYS A C 1
ATOM 772 O O . LYS A 1 98 ? -8.052 7.652 19.302 1.00 92.75 98 LYS A O 1
ATOM 777 N N . TYR A 1 99 ? -6.411 6.332 18.533 1.00 90.12 99 TYR A N 1
ATOM 778 C CA . TYR A 1 99 ? -7.232 5.124 18.369 1.00 90.12 99 TYR A CA 1
ATOM 779 C C . TYR A 1 99 ? -6.751 3.947 19.222 1.00 90.12 99 TYR A C 1
ATOM 781 O O . TYR A 1 99 ? -7.099 2.802 18.932 1.00 90.12 99 TYR A O 1
ATOM 789 N N . GLN A 1 100 ? -5.941 4.205 20.254 1.00 89.50 100 GLN A N 1
ATOM 790 C CA . GLN A 1 100 ? -5.479 3.199 21.218 1.00 89.50 100 GLN A CA 1
ATOM 791 C C . GLN A 1 100 ? -4.830 1.980 20.542 1.00 89.50 100 GLN A C 1
ATOM 793 O O . GLN A 1 100 ? -5.032 0.835 20.941 1.00 89.50 100 GLN A O 1
ATOM 798 N N . ASN A 1 101 ? -4.056 2.226 19.479 1.00 81.75 101 ASN A N 1
ATOM 799 C CA . ASN A 1 101 ? -3.315 1.205 18.727 1.00 81.75 101 ASN A CA 1
ATOM 800 C C . ASN A 1 101 ? -4.201 0.150 18.024 1.00 81.75 101 ASN A C 1
ATOM 802 O O . ASN A 1 101 ? -3.699 -0.905 17.629 1.00 81.75 101 ASN A O 1
ATOM 806 N N . ARG A 1 102 ? -5.501 0.432 17.833 1.00 89.75 102 ARG A N 1
ATOM 807 C CA . ARG A 1 102 ? -6.434 -0.428 17.077 1.00 89.75 102 ARG A CA 1
ATOM 808 C C . ARG A 1 102 ? -6.020 -0.593 15.611 1.00 89.75 102 ARG A C 1
ATOM 810 O O . ARG A 1 102 ? -6.299 -1.625 15.007 1.00 89.75 102 ARG A O 1
ATOM 817 N N . CYS A 1 103 ? -5.359 0.422 15.056 1.00 93.56 103 CYS A N 1
ATOM 818 C CA . CYS A 1 103 ? -4.981 0.495 13.650 1.00 93.56 103 CYS A CA 1
ATOM 819 C C . CYS A 1 103 ? -3.461 0.392 13.481 1.00 93.56 103 CYS A C 1
ATOM 821 O O . CYS A 1 103 ? -2.692 0.886 14.314 1.00 93.56 103 CYS A O 1
ATOM 823 N N . LYS A 1 104 ? -3.027 -0.206 12.370 1.00 95.94 104 LYS A N 1
ATOM 824 C CA . LYS A 1 104 ? -1.621 -0.261 11.960 1.00 95.94 104 LYS A CA 1
ATOM 825 C C . LYS A 1 104 ? -1.373 0.583 10.725 1.00 95.94 104 LYS A C 1
ATOM 827 O O . LYS A 1 104 ? -2.209 0.616 9.827 1.00 95.94 104 LYS A O 1
ATOM 832 N N . PHE A 1 105 ? -0.220 1.236 10.689 1.00 96.94 105 PHE A N 1
ATOM 833 C CA . PHE A 1 105 ? 0.290 1.902 9.501 1.00 96.94 105 PHE A CA 1
ATOM 834 C C . PHE A 1 105 ? 1.552 1.189 9.029 1.00 96.94 105 PHE A C 1
ATOM 836 O O . PHE A 1 105 ? 2.480 0.988 9.811 1.00 96.94 105 PHE A O 1
ATOM 843 N N . ILE A 1 106 ? 1.568 0.793 7.762 1.00 96.12 106 ILE A N 1
ATOM 844 C CA . ILE A 1 106 ? 2.697 0.143 7.103 1.00 96.12 106 ILE A CA 1
ATOM 845 C C . ILE A 1 106 ? 3.014 0.976 5.869 1.00 96.12 106 ILE A C 1
ATOM 847 O O . ILE A 1 106 ? 2.131 1.202 5.045 1.00 96.12 106 ILE A O 1
ATOM 851 N N . ALA A 1 107 ? 4.255 1.436 5.747 1.00 94.69 107 ALA A N 1
ATOM 852 C CA . ALA A 1 107 ? 4.730 2.120 4.555 1.00 94.69 107 ALA A CA 1
ATOM 853 C C . ALA A 1 107 ? 5.830 1.296 3.903 1.00 94.69 107 ALA A C 1
ATOM 855 O O . ALA A 1 107 ? 6.835 0.985 4.542 1.00 94.69 107 ALA A O 1
ATOM 856 N N . GLU A 1 108 ? 5.634 0.952 2.638 1.00 90.31 108 GLU A N 1
ATOM 857 C CA . GLU A 1 108 ? 6.565 0.130 1.881 1.00 90.31 108 GLU A CA 1
ATOM 858 C C . GLU A 1 108 ? 6.837 0.739 0.512 1.00 90.31 108 GLU A C 1
ATOM 860 O O . GLU A 1 108 ? 5.969 1.369 -0.098 1.00 90.31 108 GLU A O 1
ATOM 865 N N . CYS A 1 109 ? 8.067 0.535 0.041 1.00 86.19 109 CYS A N 1
ATOM 866 C C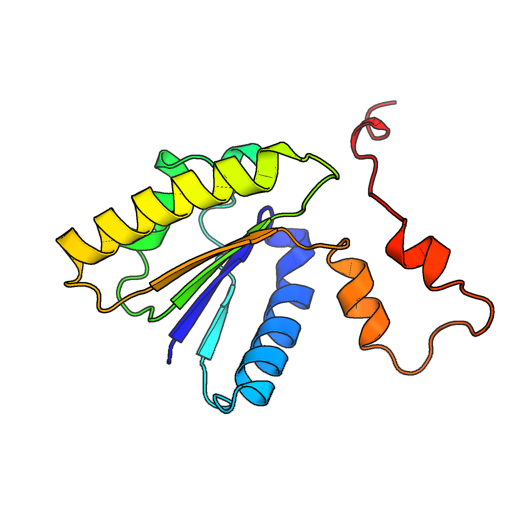A . CYS A 1 109 ? 8.423 0.827 -1.335 1.00 86.19 109 CYS A CA 1
ATOM 867 C C . CYS A 1 109 ? 8.346 -0.444 -2.177 1.00 86.19 109 CYS A C 1
ATOM 869 O O . CYS A 1 109 ? 8.830 -1.505 -1.768 1.00 86.19 109 CYS A O 1
ATOM 871 N N . ALA A 1 110 ? 7.769 -0.338 -3.369 1.00 78.12 110 ALA A N 1
ATOM 872 C CA . ALA A 1 110 ? 7.806 -1.425 -4.327 1.00 78.12 110 ALA A CA 1
ATOM 873 C C . ALA A 1 110 ? 9.275 -1.695 -4.713 1.00 78.12 110 ALA A C 1
ATOM 875 O O . ALA A 1 110 ? 10.008 -0.797 -5.127 1.00 78.12 110 ALA A O 1
ATOM 876 N N . TRP A 1 111 ? 9.760 -2.926 -4.500 1.00 73.44 111 TRP A N 1
ATOM 877 C CA . TRP A 1 111 ? 11.155 -3.290 -4.816 1.00 73.44 111 TRP A CA 1
ATOM 878 C C . TRP A 1 111 ? 11.453 -3.238 -6.318 1.00 73.44 111 TRP A C 1
ATOM 880 O O . TRP A 1 111 ? 12.600 -3.039 -6.710 1.00 73.44 111 TRP A O 1
ATOM 890 N N . GLN A 1 112 ? 10.411 -3.439 -7.116 1.00 78.06 112 GLN A N 1
ATOM 891 C CA . GLN A 1 112 ? 10.328 -3.321 -8.567 1.00 78.06 112 GLN A CA 1
ATOM 892 C C . GLN A 1 112 ? 9.087 -2.480 -8.863 1.00 78.06 112 GLN A C 1
ATOM 894 O O . GLN A 1 112 ? 8.190 -2.460 -8.019 1.00 78.06 112 GLN A O 1
ATOM 899 N N . GLU A 1 113 ? 9.028 -1.851 -10.035 1.00 77.31 113 GLU A N 1
ATOM 900 C CA . GLU A 1 113 ? 7.839 -1.119 -10.495 1.00 77.31 113 GLU A CA 1
ATOM 901 C C . GLU A 1 113 ? 6.577 -1.987 -10.360 1.00 77.31 113 GLU A C 1
ATOM 903 O O . GLU A 1 113 ? 6.625 -3.213 -10.550 1.00 77.31 113 GLU A O 1
ATOM 908 N N . LEU A 1 114 ? 5.445 -1.366 -10.028 1.00 80.25 114 LEU A N 1
ATOM 909 C CA . LEU A 1 114 ? 4.170 -2.058 -9.822 1.00 80.25 114 LEU A CA 1
ATOM 910 C C . LEU A 1 114 ? 3.772 -2.910 -11.042 1.00 80.25 114 LEU A C 1
ATOM 912 O O . LEU A 1 114 ? 3.246 -4.016 -10.899 1.00 80.25 114 LEU A O 1
ATOM 916 N N . GLU A 1 115 ? 4.096 -2.448 -12.247 1.00 83.88 115 GLU A N 1
ATOM 917 C CA . GLU A 1 115 ? 3.879 -3.142 -13.514 1.00 83.88 115 GLU A CA 1
ATOM 918 C C . GLU A 1 115 ? 4.570 -4.507 -13.553 1.00 83.88 115 GLU A C 1
ATOM 920 O O . GLU A 1 115 ? 4.011 -5.464 -14.090 1.00 83.88 115 GLU A O 1
ATOM 925 N N . VAL A 1 116 ? 5.743 -4.652 -12.927 1.00 86.38 116 VAL A N 1
ATOM 926 C CA . VAL A 1 116 ? 6.451 -5.940 -12.854 1.00 86.38 116 VAL A CA 1
ATOM 927 C C . VAL A 1 116 ? 5.612 -6.975 -12.103 1.00 86.38 116 VAL A C 1
ATOM 929 O O . VAL A 1 116 ? 5.611 -8.156 -12.459 1.00 86.38 116 VAL A O 1
ATOM 932 N N . TRP A 1 117 ? 4.863 -6.543 -11.088 1.00 85.56 117 TRP A N 1
ATOM 933 C CA . TRP A 1 117 ? 4.022 -7.424 -10.281 1.00 85.56 117 TRP A CA 1
ATOM 934 C C . TRP A 1 117 ? 2.781 -7.845 -11.070 1.00 85.56 117 TRP A C 1
ATOM 936 O O . TRP A 1 117 ? 2.383 -9.009 -11.018 1.00 85.56 117 TRP A O 1
ATOM 946 N N . ILE A 1 118 ? 2.220 -6.926 -11.862 1.00 86.81 118 ILE A N 1
ATOM 947 C CA . ILE A 1 118 ? 1.122 -7.220 -12.792 1.00 86.81 118 ILE A CA 1
ATOM 948 C C . ILE A 1 118 ? 1.569 -8.257 -13.822 1.00 86.81 118 ILE A C 1
ATOM 950 O O . ILE A 1 118 ? 0.857 -9.239 -14.040 1.00 86.81 118 ILE A O 1
ATOM 954 N N . LEU A 1 119 ? 2.747 -8.063 -14.429 1.00 89.06 119 LEU A N 1
ATOM 955 C CA . LEU A 1 119 ? 3.313 -8.994 -15.405 1.00 89.06 119 LEU A CA 1
ATOM 956 C C . LEU A 1 119 ? 3.518 -10.379 -14.789 1.00 89.06 119 LEU A C 1
ATOM 958 O O . LEU A 1 119 ? 3.141 -11.374 -15.398 1.00 89.06 119 LEU A O 1
ATOM 962 N N . ALA A 1 120 ? 4.029 -10.464 -13.558 1.00 86.50 120 ALA A N 1
ATOM 963 C CA . ALA A 1 120 ? 4.218 -11.742 -12.868 1.00 86.50 120 ALA A CA 1
ATOM 964 C C . ALA A 1 120 ? 2.909 -12.523 -12.642 1.00 86.50 120 ALA A C 1
ATOM 966 O O . ALA A 1 120 ? 2.948 -13.744 -12.488 1.00 86.50 120 ALA A O 1
ATOM 967 N N . GLY A 1 121 ? 1.759 -11.841 -12.641 1.00 85.25 121 GLY A N 1
ATOM 968 C CA . GLY A 1 121 ? 0.435 -12.460 -12.565 1.00 85.25 121 GLY A CA 1
ATOM 969 C C . GLY A 1 121 ? -0.154 -12.907 -13.911 1.00 85.25 121 GLY A C 1
ATOM 970 O O . GLY A 1 121 ? -1.177 -13.593 -13.916 1.00 85.25 121 GLY A O 1
ATOM 971 N N . GLN A 1 122 ? 0.449 -12.537 -15.045 1.00 87.81 122 GLN A N 1
ATOM 972 C CA . GLN A 1 122 ? -0.049 -12.901 -16.374 1.00 87.81 122 GLN A CA 1
ATOM 973 C C . GLN A 1 122 ? 0.380 -14.318 -16.767 1.00 87.81 122 GLN A C 1
ATOM 975 O O . GLN A 1 122 ? 1.510 -14.737 -16.525 1.00 87.81 122 GLN A O 1
ATOM 980 N N . LYS A 1 123 ? -0.524 -15.059 -17.417 1.00 84.44 123 LYS A N 1
ATOM 981 C CA . LYS A 1 123 ? -0.256 -16.434 -17.880 1.00 84.44 123 LYS A CA 1
ATOM 982 C C . LYS A 1 123 ? 0.426 -16.488 -19.248 1.00 84.44 123 LYS A C 1
ATOM 984 O O . LYS A 1 123 ? 1.198 -17.407 -19.498 1.00 84.44 123 LYS A O 1
ATOM 989 N N . ASP A 1 124 ? 0.171 -15.488 -20.089 1.00 88.31 124 ASP A N 1
ATOM 990 C CA . ASP A 1 124 ? 0.522 -15.494 -21.511 1.00 88.31 124 ASP A CA 1
ATOM 991 C C . ASP A 1 124 ? 1.474 -14.338 -21.859 1.00 88.31 124 ASP A C 1
ATOM 993 O O . ASP A 1 124 ? 1.175 -13.487 -22.695 1.00 88.31 124 ASP A O 1
ATOM 997 N N . LEU A 1 125 ? 2.627 -14.278 -21.186 1.00 89.38 125 LEU A N 1
ATOM 998 C CA . LEU A 1 125 ? 3.687 -13.329 -21.542 1.00 89.38 125 LEU A CA 1
ATOM 999 C C . LEU A 1 125 ? 4.513 -13.831 -22.739 1.00 89.38 125 LEU A C 1
ATOM 1001 O O . LEU A 1 125 ? 4.705 -15.047 -22.880 1.00 89.38 125 LEU A O 1
ATOM 1005 N N . PRO A 1 126 ? 5.061 -12.926 -23.574 1.00 91.81 126 PRO A N 1
ATOM 1006 C CA . PRO A 1 126 ? 6.002 -13.306 -24.623 1.00 91.81 126 PRO A CA 1
ATOM 1007 C C . PRO A 1 126 ? 7.195 -14.080 -24.050 1.00 91.81 126 PRO A C 1
ATOM 1009 O O . PRO A 1 126 ? 7.800 -13.692 -23.051 1.00 91.81 126 PRO A O 1
ATOM 1012 N N . ARG A 1 127 ? 7.517 -15.221 -24.668 1.00 89.12 127 ARG A N 1
ATOM 1013 C CA . ARG A 1 127 ? 8.524 -16.166 -24.146 1.00 89.12 127 ARG A CA 1
ATOM 1014 C C . ARG A 1 127 ? 9.958 -15.660 -24.275 1.00 89.12 127 ARG A C 1
ATOM 1016 O O . ARG A 1 127 ? 10.846 -16.179 -23.609 1.00 89.12 127 ARG A O 1
ATOM 1023 N N . ASP A 1 128 ? 10.173 -14.702 -25.161 1.00 93.69 128 ASP A N 1
ATOM 1024 C CA . ASP A 1 128 ? 11.442 -14.042 -25.443 1.00 93.69 128 ASP A CA 1
ATOM 1025 C C . ASP A 1 128 ? 11.741 -12.885 -24.480 1.00 93.69 128 ASP A C 1
ATOM 1027 O O . ASP A 1 128 ? 12.854 -12.362 -24.476 1.00 93.69 128 ASP A O 1
ATOM 1031 N N . TRP A 1 129 ? 10.792 -12.507 -23.619 1.00 92.44 129 TRP A N 1
ATOM 1032 C CA . TRP A 1 129 ? 11.021 -11.480 -22.613 1.00 92.44 129 TRP A CA 1
ATOM 1033 C C . TRP A 1 129 ? 11.968 -11.948 -21.506 1.00 92.44 129 TRP A C 1
ATOM 1035 O O . TRP A 1 129 ? 11.781 -12.987 -20.868 1.00 92.44 129 TRP A O 1
ATOM 1045 N N . SER A 1 130 ? 12.968 -11.120 -21.209 1.00 92.50 130 SER A N 1
ATOM 1046 C CA . SER A 1 130 ? 13.910 -11.363 -20.124 1.00 92.50 130 SER A CA 1
ATOM 1047 C C . SER A 1 130 ? 13.387 -10.805 -18.804 1.00 92.50 130 SER A C 1
ATOM 1049 O O . SER A 1 130 ? 13.323 -9.594 -18.594 1.00 92.50 130 SER A O 1
ATOM 1051 N N . TRP A 1 131 ? 13.115 -11.685 -17.836 1.00 90.00 131 TRP A N 1
ATOM 1052 C CA . TRP A 1 131 ? 12.796 -11.266 -16.465 1.00 90.00 131 TRP A CA 1
ATOM 1053 C C . TRP A 1 131 ? 13.894 -10.419 -15.825 1.00 90.00 131 TRP A C 1
ATOM 1055 O O . TRP A 1 131 ? 13.600 -9.597 -14.963 1.00 90.00 131 TRP A O 1
ATOM 1065 N N . LYS A 1 132 ? 15.156 -10.613 -16.221 1.00 90.12 132 LYS A N 1
ATOM 1066 C CA . LYS A 1 132 ? 16.263 -9.793 -15.724 1.00 90.12 132 LYS A CA 1
ATOM 1067 C C . LYS A 1 132 ? 16.122 -8.342 -16.191 1.00 90.12 132 LYS A C 1
ATOM 1069 O O . LYS A 1 132 ? 16.372 -7.442 -15.398 1.00 90.12 132 LYS A O 1
ATOM 1074 N N . GLU A 1 133 ? 15.713 -8.133 -17.439 1.00 88.56 133 GLU A N 1
ATOM 1075 C CA . GLU A 1 133 ? 15.497 -6.801 -18.016 1.00 88.56 133 GLU A CA 1
ATOM 1076 C C . GLU A 1 133 ? 14.237 -6.159 -17.440 1.00 88.56 133 GLU A C 1
ATOM 1078 O O . GLU A 1 133 ? 14.314 -5.050 -16.927 1.00 88.56 133 GLU A O 1
ATOM 1083 N N . ILE A 1 134 ? 13.117 -6.894 -17.399 1.00 88.25 134 ILE A N 1
ATOM 1084 C CA . ILE A 1 134 ? 11.853 -6.420 -16.810 1.00 88.25 134 ILE A CA 1
ATOM 1085 C C . ILE A 1 134 ? 12.057 -5.962 -15.362 1.00 88.25 134 ILE A C 1
ATOM 1087 O O . ILE A 1 134 ? 11.639 -4.877 -14.980 1.00 88.25 134 ILE A O 1
ATOM 1091 N N . ARG A 1 135 ? 12.731 -6.775 -14.542 1.00 87.38 135 ARG A N 1
ATOM 1092 C CA . ARG A 1 135 ? 12.988 -6.458 -13.128 1.00 87.38 135 ARG A CA 1
ATOM 1093 C C . ARG A 1 135 ? 14.028 -5.358 -12.927 1.00 87.38 135 ARG A C 1
ATOM 1095 O O . ARG A 1 135 ? 14.136 -4.840 -11.820 1.00 87.38 135 ARG A O 1
ATOM 1102 N N . GLY A 1 136 ? 14.838 -5.084 -13.947 1.00 83.19 136 GLY A N 1
ATOM 1103 C CA . GLY A 1 136 ? 15.823 -4.007 -13.956 1.00 83.19 136 GLY A CA 1
ATOM 1104 C C . GLY A 1 136 ? 15.284 -2.701 -14.537 1.00 83.19 136 GLY A C 1
ATOM 1105 O O . GLY A 1 136 ? 16.004 -1.706 -14.501 1.00 83.19 136 GLY A O 1
ATOM 1106 N N . TYR A 1 137 ? 14.062 -2.705 -15.077 1.00 81.69 137 TYR A N 1
ATOM 1107 C CA . TYR A 1 137 ? 13.422 -1.522 -15.630 1.00 81.69 137 TYR A CA 1
ATOM 1108 C C . TYR A 1 137 ? 13.014 -0.557 -14.513 1.00 81.69 137 TYR A C 1
ATOM 1110 O O . TYR A 1 137 ? 12.471 -0.973 -13.490 1.00 81.69 137 TYR A O 1
ATOM 1118 N N . TYR A 1 138 ? 13.259 0.729 -14.749 1.00 71.31 138 TYR A N 1
ATOM 1119 C CA . TYR A 1 138 ? 12.768 1.836 -13.939 1.00 71.31 138 TYR A CA 1
ATOM 1120 C C . TYR A 1 138 ? 12.209 2.895 -14.883 1.00 71.31 138 TYR A C 1
ATOM 1122 O O . TYR A 1 138 ? 12.822 3.195 -15.911 1.00 71.31 138 TYR A O 1
ATOM 1130 N N . SER A 1 139 ? 11.052 3.454 -14.550 1.00 64.50 139 SER A N 1
ATOM 1131 C CA . SER A 1 139 ? 10.454 4.528 -15.331 1.00 64.50 139 SER A CA 1
ATOM 1132 C C . SER A 1 139 ? 11.241 5.827 -15.120 1.00 64.50 139 SER A C 1
ATOM 1134 O O . SER A 1 139 ? 11.173 6.466 -14.071 1.00 64.50 139 SER A O 1
ATOM 1136 N N . ASP A 1 140 ? 12.019 6.247 -16.122 1.00 59.09 140 ASP A N 1
ATOM 1137 C CA . ASP A 1 140 ? 12.628 7.577 -16.096 1.00 59.09 140 ASP A CA 1
ATOM 1138 C C . ASP A 1 140 ? 11.579 8.628 -16.483 1.00 59.09 140 ASP A C 1
ATOM 1140 O O . ASP A 1 140 ? 11.366 8.946 -17.655 1.00 59.09 140 ASP A O 1
ATOM 1144 N N . ARG A 1 141 ? 10.887 9.170 -15.476 1.00 57.84 141 ARG A N 1
ATOM 1145 C CA . ARG A 1 141 ? 9.885 10.229 -15.673 1.00 57.84 141 ARG A CA 1
ATOM 1146 C C . ARG A 1 141 ? 10.510 11.596 -16.015 1.00 57.84 141 ARG A C 1
ATOM 1148 O O . ARG A 1 141 ? 9.766 12.548 -16.237 1.00 57.84 141 ARG A O 1
ATOM 1155 N N . SER A 1 142 ? 11.843 11.719 -16.099 1.00 50.56 142 SER A N 1
ATOM 1156 C CA . SER A 1 142 ? 12.508 12.969 -16.509 1.00 50.56 142 SER A CA 1
ATOM 1157 C C . SER A 1 142 ? 12.497 13.213 -18.026 1.00 50.56 142 SER A C 1
ATOM 1159 O O . SER A 1 142 ? 12.707 14.342 -18.464 1.00 50.56 142 SER A O 1
ATOM 1161 N N . ALA A 1 143 ? 12.160 12.198 -18.829 1.00 43.03 143 ALA A N 1
ATOM 1162 C CA . ALA A 1 143 ? 12.125 12.290 -20.291 1.00 43.03 143 ALA A CA 1
ATOM 1163 C C . ALA A 1 143 ? 10.788 12.799 -20.881 1.00 43.03 143 ALA A C 1
ATOM 1165 O O . ALA A 1 143 ? 10.655 12.893 -22.097 1.00 43.03 143 ALA A O 1
ATOM 1166 N N . ALA A 1 144 ? 9.790 13.136 -20.054 1.00 40.31 144 ALA A N 1
ATOM 1167 C CA . ALA A 1 144 ? 8.457 13.557 -20.517 1.00 40.31 144 ALA A CA 1
ATOM 1168 C C . ALA A 1 144 ? 8.292 15.082 -20.726 1.00 40.31 144 ALA A C 1
ATOM 1170 O O . ALA A 1 144 ? 7.173 15.565 -20.889 1.00 40.31 144 ALA A O 1
ATOM 1171 N N . LEU A 1 145 ? 9.389 15.847 -20.718 1.00 37.31 145 LEU A N 1
ATOM 1172 C CA . LEU A 1 145 ? 9.407 17.287 -21.004 1.00 37.31 145 LEU A CA 1
ATOM 1173 C C . LEU A 1 145 ? 10.361 17.597 -22.169 1.00 37.31 145 LEU A C 1
ATOM 1175 O O . LEU A 1 145 ? 11.390 18.243 -21.982 1.00 37.31 145 LEU A O 1
ATOM 1179 N N . THR A 1 146 ? 10.004 17.145 -23.371 1.00 35.75 146 THR A N 1
ATOM 1180 C CA . THR A 1 146 ? 10.485 17.703 -24.649 1.00 35.75 146 THR A CA 1
ATOM 1181 C C . THR A 1 146 ? 9.350 17.746 -25.647 1.00 35.75 146 THR A C 1
ATOM 1183 O O . THR A 1 146 ? 8.669 16.702 -25.768 1.00 35.75 146 THR A O 1
#

Sequence (146 aa):
MNVLVIPEDFTNDQNALQPIIEAMMASIGKPKAKVKVCTDPRLGGVEQALKWEKIQPILDRYNMVDIFLLCVDRDGKPSRRAELDHLTKKAQSFLTDKYQNRCKFIAECAWQELEVWILAGQKDLPRDWSWKEIRGYYSDRSAALT

Radius of gyration: 16.18 Å; chains: 1; bounding box: 31×34×47 Å

pLDDT: mean 87.87, std 11.72, range [35.75, 97.81]